Protein 7MNK (pdb70)

Sequence (120 aa):
SSYYEEDDQQNNSSLLKKMICQQQVEAIKKEMQEELKLNNSSYEEDDQNSSSLLKMMICQQVEAIKKKEEMMQELLKLNSSYEDQNSSSLLKMMICQQQQVEAIKKKEEMMQQEELKLNNSSSYEDQQNSSLLKKMMICQQVEAIKKKEMMQEELLKLNNS

Foldseek 3Di:
DCVVVVVVVVVVVVVVVVVVVVVVVVVVVD/DVPPCVVVVVVVVVVVVVVVVVVVVDDPPD/DVVVVVVVVVVVVVVVVVVVVVVVVVVVVD/DVVVVVVVVVVVVVVVVVVVVVVVVDDPPD

Radius of gyration: 15.16 Å; Cα contacts (8 Å, |Δi|>4): 128; chains: 4; bounding box: 46×24×36 Å

InterPro domains:
  IPR000156 Ran binding domain [PF00638] (1183-1303)
  IPR000156 Ran binding domain [PF00638] (2024-2144)
  IPR000156 Ran binding domain [PF00638] (2321-2441)
  IPR000156 Ran binding domain [PF00638] (2922-3042)
  IPR000156 Ran binding domain [PS50196] (1171-1307)
  IPR000156 Ran binding domain [PS50196] (2012-2148)
  IPR000156 Ran binding domain [PS50196] (2309-2445)
  IPR000156 Ran binding domain [PS50196] (2911-3046)
  IPR000156 Ran binding domain [SM00160] (1172-1301)
  IPR000156 Ran binding domain [SM00160] (2013-2142)
  IPR000156 Ran binding domain [SM00160] (2310-2439)
  IPR000156 Ran binding domain [SM00160] (2912-3040)
  IPR001876 Zinc finger, RanBP2-type [PF00641] (1351-1381)
  IPR001876 Zinc finger, RanBP2-type [PF00641] (1415-1443)
  IPR001876 Zinc finger, RanBP2-type [PF00641] (1479-1508)
  IPR001876 Zinc finger, RanBP2-type [PF00641] (1543-1571)
  IPR001876 Zinc finger, RanBP2-type [PF00641] (1606-1635)
  IPR001876 Zinc finger, RanBP2-type [PF00641] (1665-1694)
  IPR001876 Zinc finger, RanBP2-type [PF00641] (1724-1753)
  IPR001876 Zinc finger, RanBP2-type [PF00641] (1781-1809)

GO terms:
  GO:0005634 nucleus (C, IDA)
  GO:0005635 nuclear envelope (C, IDA)
  GO:0031965 nuclear membrane (C, IDA)
  GO:0042405 nuclear inclusion body (C, ID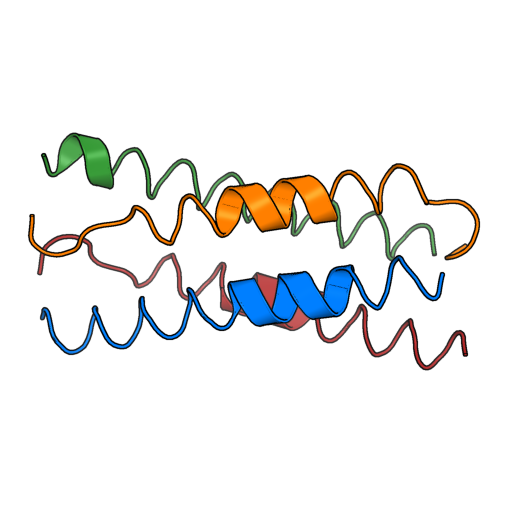A)
  GO:0005642 annulate lamellae (C, IDA)
  GO:0005643 nuclear pore (C, IDA)
  GO:0044615 nuclear pore nuclear basket (C, IDA)
  GO:0016925 protein sumoylation (P, IDA)
  GO:0051642 centrosome localization (P, IMP)
  GO:0005515 protein binding (F, IPI)
  GO:0030674 protein-macromolecule adaptor activity (F, IPI)
  GO:0019789 SUMO transferase activity (F, EXP)
  GO:0005635 nuclear envelope (C, TAS)
  GO:0005829 cytosol (C, TAS)
  GO:0016925 protein sumoylation (P, TAS)
  GO:0005654 nucleoplasm (C, IDA)
  GO:0044614 nuclear pore cytoplasmic filaments (C, IDA)
  GO:0006607 NLS-bearing protein import into nucleus (P, IMP)
  GO:0031267 small GTPase binding (F, IPI)
  GO:0051168 nuclear export (P, EXP)

B-factor: mean 24.4, std 14.77, range [10.01, 123.95]

Structure (mmCIF, N/CA/C/O backbone):
data_7MNK
#
_entry.id   7MNK
#
_cell.length_a   99.930
_cell.length_b   99.930
_cell.length_c   60.160
_cell.angle_alpha   90.000
_cell.angle_beta   90.000
_cell.angle_gamma   90.000
#
_symmetry.space_group_name_H-M   'I 4 2 2'
#
loop_
_entity.id
_entity.type
_entity.pdbx_description
1 polymer 'E3 SUMO-protein ligase RanBP2'
2 non-polymer 1,2-ETHANEDIOL
3 non-polymer 'SULFATE ION'
4 water water
#
loop_
_atom_site.group_PDB
_atom_site.id
_atom_site.type_symbol
_atom_site.label_atom_id
_atom_site.label_alt_id
_atom_site.label_comp_id
_atom_site.label_asym_id
_atom_site.label_entity_id
_atom_site.label_seq_id
_atom_site.pdbx_PDB_ins_code
_atom_site.Cartn_x
_atom_site.Cartn_y
_atom_site.Cartn_z
_atom_site.occupancy
_atom_site.B_iso_or_equiv
_atom_site.auth_seq_id
_atom_site.auth_comp_id
_atom_site.auth_asym_id
_atom_site.auth_atom_id
_atom_site.pdbx_PDB_model_num
ATOM 1 N N A SER A 1 1 ? 53.564 26.084 25.523 0.51 17.63 803 SER A N 1
ATOM 2 N N B SER A 1 1 ? 53.416 26.054 25.545 0.49 15.92 803 SER A N 1
ATOM 3 C CA A SER A 1 1 ? 54.270 25.021 26.229 0.51 16.45 803 SER A CA 1
ATOM 4 C CA B SER A 1 1 ? 54.395 25.112 26.105 0.49 16.23 803 SER A CA 1
ATOM 5 C C A SER A 1 1 ? 53.974 23.709 25.540 0.51 18.98 803 SER A C 1
ATOM 6 C C B SER A 1 1 ? 54.303 23.831 25.287 0.49 15.72 803 SER A C 1
ATOM 7 O O A SER A 1 1 ? 52.870 23.519 24.998 0.51 16.25 803 SER A O 1
ATOM 8 O O B SER A 1 1 ? 53.375 23.641 24.499 0.49 15.27 803 SER A O 1
ATOM 21 N N A TYR A 1 2 ? 54.923 22.775 25.670 0.51 18.18 804 TYR A N 1
ATOM 22 N N B TYR A 1 2 ? 55.265 22.928 25.472 0.49 15.80 804 TYR A N 1
ATOM 23 C CA A TYR A 1 2 ? 54.866 21.553 24.874 0.51 15.47 804 TYR A CA 1
ATOM 24 C CA B TYR A 1 2 ? 55.104 21.625 24.838 0.49 18.49 804 TYR A CA 1
ATOM 25 C C A TYR A 1 2 ? 53.572 20.794 25.127 0.51 16.72 804 TYR A C 1
ATOM 26 C C B TYR A 1 2 ? 53.768 21.002 25.229 0.49 15.79 804 TYR A C 1
ATOM 27 O O A TYR A 1 2 ? 52.855 20.414 24.201 0.51 15.20 804 TYR A O 1
ATOM 28 O O B TYR A 1 2 ? 53.051 20.417 24.398 0.49 15.31 804 TYR A O 1
ATOM 63 N N A GLU A 1 3 ? 53.291 20.519 26.384 0.51 16.60 805 GLU A N 1
ATOM 64 N N B GLU A 1 3 ? 53.412 21.127 26.498 0.49 16.65 805 GLU A N 1
ATOM 65 C CA A GLU A 1 3 ? 52.115 19.766 26.764 0.51 16.96 805 GLU A CA 1
ATOM 66 C CA B GLU A 1 3 ? 52.236 20.435 26.995 0.49 17.08 805 GLU A CA 1
ATOM 67 C C A GLU A 1 3 ? 50.856 20.331 26.159 0.51 16.63 805 GLU A C 1
ATOM 68 C C B GLU A 1 3 ? 50.967 20.887 26.286 0.49 16.69 805 GLU A C 1
ATOM 69 O O A GLU A 1 3 ? 50.041 19.594 25.582 0.51 16.33 805 GLU A O 1
ATOM 70 O O B GLU A 1 3 ? 50.140 20.048 25.900 0.49 17.19 805 GLU A O 1
ATOM 93 N N A ASP A 1 4 ? 50.654 21.635 26.332 0.51 18.26 806 ASP A N 1
ATOM 94 N N B ASP A 1 4 ? 50.822 22.190 26.053 0.49 16.51 806 ASP A N 1
ATOM 95 C CA A ASP A 1 4 ? 49.390 22.225 25.919 0.51 16.53 806 ASP A CA 1
ATOM 96 C CA B ASP A 1 4 ? 49.566 22.714 25.538 0.49 16.25 806 ASP A CA 1
ATOM 97 C C A ASP A 1 4 ? 49.283 22.234 24.411 0.51 15.54 806 ASP A C 1
ATOM 98 C C B ASP A 1 4 ? 49.549 22.722 24.025 0.49 15.25 806 ASP A C 1
ATOM 99 O O A ASP A 1 4 ? 48.231 21.907 23.862 0.51 15.60 806 ASP A O 1
ATOM 100 O O B ASP A 1 4 ? 48.481 22.590 23.429 0.49 14.95 806 ASP A O 1
ATOM 117 N N A GLN A 1 5 ? 50.392 22.495 23.731 0.51 12.51 807 GLN A N 1
ATOM 118 N N B GLN A 1 5 ? 50.712 22.825 23.396 0.49 12.08 807 GLN A N 1
ATOM 119 C CA A GLN A 1 5 ? 50.384 22.504 22.274 0.51 12.41 807 GLN A CA 1
ATOM 120 C CA B GLN A 1 5 ? 50.769 22.715 21.955 0.49 12.75 807 GLN A CA 1
ATOM 121 C C A GLN A 1 5 ? 50.326 21.091 21.727 0.51 12.13 807 GLN A C 1
ATOM 122 C C B GLN A 1 5 ? 50.581 21.266 21.500 0.49 11.75 807 GLN A C 1
ATOM 123 O O A GLN A 1 5 ? 49.665 20.837 20.727 0.51 13.57 807 GLN A O 1
ATOM 124 O O B GLN A 1 5 ? 49.899 21.007 20.499 0.49 11.68 807 GLN A O 1
ATOM 151 N N A ASN A 1 6 ? 50.964 20.143 22.397 0.51 11.32 808 ASN A N 1
ATOM 152 N N B ASN A 1 6 ? 51.118 20.300 22.238 0.49 13.41 808 ASN A N 1
ATOM 153 C CA A ASN A 1 6 ? 50.849 18.756 21.986 0.51 13.71 808 ASN A CA 1
ATOM 154 C CA B ASN A 1 6 ? 50.992 18.905 21.835 0.49 12.86 808 ASN A CA 1
ATOM 155 C C A ASN A 1 6 ? 49.411 18.284 22.121 0.51 13.42 808 ASN A C 1
ATOM 156 C C B ASN A 1 6 ? 49.562 18.411 22.003 0.49 12.34 808 ASN A C 1
ATOM 157 O O A ASN A 1 6 ? 48.913 17.567 21.253 0.51 11.85 808 ASN A O 1
ATOM 158 O O B ASN A 1 6 ? 49.062 17.672 21.156 0.49 14.88 808 ASN A O 1
ATOM 179 N N A SER A 1 7 ? 48.720 18.679 23.200 0.51 11.23 809 SER A N 1
ATOM 180 N N B SER A 1 7 ? 48.887 18.786 23.091 0.49 15.49 809 SER A N 1
ATOM 181 C CA A SER A 1 7 ? 47.327 18.276 23.327 0.51 12.66 809 SER A CA 1
ATOM 182 C CA B SER A 1 7 ? 47.520 18.308 23.263 0.49 13.10 809 SER A CA 1
ATOM 183 C C A SER A 1 7 ? 46.480 18.892 22.218 0.51 12.69 809 SER A C 1
ATOM 184 C C B SER A 1 7 ? 46.627 18.842 22.152 0.49 12.35 809 SER A C 1
ATOM 185 O O A SER A 1 7 ? 45.527 18.263 21.735 0.51 10.80 809 SER A O 1
ATOM 186 O O B SER A 1 7 ? 45.784 18.120 21.612 0.49 15.87 809 SER A O 1
ATOM 201 N N . LEU A 1 8 ? 46.822 20.110 21.803 1.00 12.07 810 LEU A N 1
ATOM 202 C CA . LEU A 1 8 ? 46.110 20.744 20.707 1.00 12.23 810 LEU A CA 1
ATOM 203 C C . LEU A 1 8 ? 46.395 20.018 19.395 1.00 11.75 810 LEU A C 1
ATOM 204 O O . LEU A 1 8 ? 45.461 19.692 18.650 1.00 12.42 810 LEU A O 1
ATOM 221 N N . LEU A 1 9 ? 47.673 19.763 19.097 1.00 11.89 811 LEU A N 1
ATOM 222 C CA . LEU A 1 9 ? 48.029 19.077 17.865 1.00 12.48 811 LEU A CA 1
ATOM 223 C C . LEU A 1 9 ? 47.434 17.678 17.789 1.00 12.30 811 LEU A C 1
ATOM 224 O O . LEU A 1 9 ? 46.923 17.269 16.737 1.00 12.29 811 LEU A O 1
ATOM 240 N N A LYS A 1 10 ? 47.498 16.925 18.881 0.41 11.94 812 LYS A N 1
ATOM 241 N N B LYS A 1 10 ? 47.504 16.921 18.880 0.59 13.80 812 LYS A N 1
ATOM 242 C CA A LYS A 1 10 ? 46.949 15.576 18.864 0.41 12.51 812 LYS A CA 1
ATOM 243 C CA B LYS A 1 10 ? 46.936 15.579 18.864 0.59 13.56 812 LYS A CA 1
ATOM 244 C C A LYS A 1 10 ? 45.439 15.606 18.642 0.41 10.30 812 LYS A C 1
ATOM 245 C C B LYS A 1 10 ? 45.436 15.627 18.609 0.59 15.03 812 LYS A C 1
ATOM 246 O O A LYS A 1 10 ? 44.884 14.737 17.960 0.41 10.34 812 LYS A O 1
ATOM 247 O O B LYS A 1 10 ? 44.878 14.774 17.907 0.59 20.34 812 LYS A O 1
ATOM 284 N N . MET A 1 11 ? 44.759 16.613 19.193 1.00 12.33 813 MET A N 1
ATOM 285 C CA . MET A 1 11 ? 43.337 16.804 18.930 1.00 12.27 813 MET A CA 1
ATOM 286 C C . MET A 1 11 ? 43.096 17.089 17.457 1.00 11.93 813 MET A C 1
ATOM 287 O O . MET A 1 11 ? 42.222 16.473 16.844 1.00 12.35 813 MET A O 1
ATOM 302 N N . ILE A 1 12 ? 43.816 18.057 16.891 1.00 12.22 814 ILE A N 1
ATOM 303 C CA . ILE A 1 12 ? 43.644 18.377 15.478 1.00 12.30 814 ILE A CA 1
ATOM 304 C C . ILE A 1 12 ? 43.860 17.139 14.607 1.00 12.29 814 ILE A C 1
ATOM 305 O O . ILE A 1 12 ? 43.087 16.876 13.686 1.00 12.72 814 ILE A O 1
ATOM 321 N N . CYS A 1 13 ? 44.914 16.361 14.873 1.00 12.66 815 CYS A N 1
ATOM 322 C CA . CYS A 1 13 ? 45.160 15.177 14.071 1.00 13.17 815 CYS A CA 1
ATOM 323 C C . CYS A 1 13 ? 43.961 14.231 14.084 1.00 12.27 815 CYS A C 1
ATOM 324 O O . CYS A 1 13 ? 43.584 13.691 13.043 1.00 12.85 815 CYS A O 1
ATOM 332 N N A GLN A 1 14 ? 43.363 13.981 15.259 0.57 11.76 816 GLN A N 1
ATOM 333 N N B GLN A 1 14 ? 43.366 14.014 15.252 0.43 12.48 816 GLN A N 1
ATOM 334 C CA A GLN A 1 14 ? 42.236 13.055 15.319 0.57 12.34 816 GLN A CA 1
ATOM 335 C CA B GLN A 1 14 ? 42.250 13.095 15.323 0.43 11.43 816 GLN A CA 1
ATOM 336 C C A GLN A 1 14 ? 40.963 13.678 14.745 0.57 11.46 816 GLN A C 1
ATOM 337 C C B GLN A 1 14 ? 41.000 13.694 14.701 0.43 10.44 816 GLN A C 1
ATOM 338 O O A GLN A 1 14 ? 40.107 12.950 14.234 0.57 14.17 816 GLN A O 1
ATOM 339 O O B GLN A 1 14 ? 40.189 12.965 14.127 0.43 10.01 816 GLN A O 1
ATOM 366 N N . GLN A 1 15 ? 40.820 15.006 14.818 1.00 11.07 817 GLN A N 1
ATOM 367 C CA . GLN A 1 15 ? 39.714 15.648 14.135 1.00 11.20 817 GLN A CA 1
ATOM 368 C C . GLN A 1 15 ? 39.824 15.497 12.613 1.00 11.42 817 GLN A C 1
ATOM 369 O O . GLN A 1 15 ? 38.823 15.263 11.924 1.00 11.66 817 GLN A O 1
ATOM 384 N N . VAL A 1 16 ? 41.040 15.598 12.073 1.00 10.91 818 VAL A N 1
ATOM 385 C CA . VAL A 1 16 ? 41.268 15.364 10.647 1.00 11.72 818 VAL A CA 1
ATOM 386 C C . VAL A 1 16 ? 40.932 13.932 10.284 1.00 11.15 818 VAL A C 1
ATOM 387 O O . VAL A 1 16 ? 40.302 13.685 9.261 1.00 12.07 818 VAL A O 1
ATOM 400 N N . GLU A 1 17 ? 41.339 12.971 11.119 1.00 11.70 819 GLU A N 1
ATOM 401 C CA . GLU A 1 17 ? 40.990 11.578 10.859 1.00 12.11 819 GLU A CA 1
ATOM 402 C C . GLU A 1 17 ? 39.478 11.367 10.865 1.00 10.75 819 GLU A C 1
ATOM 403 O O . GLU A 1 17 ? 38.951 10.599 10.061 1.00 11.70 819 GLU A O 1
ATOM 415 N N . ALA A 1 18 ? 38.766 12.014 11.788 1.00 10.98 820 ALA A N 1
ATOM 416 C CA . ALA A 1 18 ? 37.302 11.929 11.793 1.00 11.14 820 ALA A CA 1
ATOM 417 C C . ALA A 1 18 ? 36.720 12.487 10.511 1.00 10.92 820 ALA A C 1
ATOM 418 O O . ALA A 1 18 ? 35.835 11.873 9.917 1.00 11.50 820 ALA A O 1
ATOM 425 N N . ILE A 1 19 ? 37.204 13.651 10.064 1.00 11.05 821 ILE A N 1
ATOM 426 C CA . ILE A 1 19 ? 36.750 14.206 8.790 1.00 12.03 821 ILE A CA 1
ATOM 427 C C . ILE A 1 19 ? 37.029 13.245 7.655 1.00 11.37 821 ILE A C 1
ATOM 428 O O . ILE A 1 19 ? 36.203 13.084 6.756 1.00 12.42 821 ILE A O 1
ATOM 444 N N . LYS A 1 20 ? 38.189 12.575 7.658 1.00 11.60 822 LYS A N 1
ATOM 445 C CA . LYS A 1 20 ? 38.483 11.593 6.623 1.00 12.30 822 LYS A CA 1
ATOM 446 C C . LYS A 1 20 ? 37.401 10.514 6.574 1.00 11.29 822 LYS A C 1
ATOM 447 O O . LYS A 1 20 ? 36.873 10.201 5.514 1.00 11.82 822 LYS A O 1
ATOM 466 N N . LYS A 1 21 ? 37.094 9.912 7.719 1.00 11.71 823 LYS A N 1
ATOM 467 C CA . LYS A 1 21 ? 36.104 8.845 7.749 1.00 11.88 823 LYS A CA 1
ATOM 468 C C . LYS A 1 21 ? 34.704 9.342 7.426 1.00 11.21 823 LYS A C 1
ATOM 469 O O . LYS A 1 21 ? 33.914 8.589 6.803 1.00 12.10 823 LYS A O 1
ATO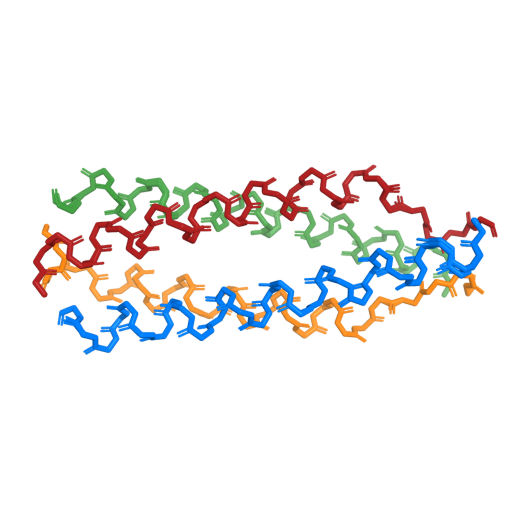M 488 N N . GLU A 1 22 ? 34.369 10.553 7.847 1.00 11.26 824 GLU A N 1
ATOM 489 C CA . GLU A 1 22 ? 33.086 11.154 7.509 1.00 11.34 824 GLU A CA 1
ATOM 490 C C . GLU A 1 22 ? 32.947 11.439 6.025 1.00 11.12 824 GLU A C 1
ATOM 491 O O . GLU A 1 22 ? 31.903 11.157 5.424 1.00 11.94 824 GLU A O 1
ATOM 503 N N . MET A 1 23 ? 33.993 11.977 5.410 1.00 11.38 825 MET A N 1
ATOM 504 C CA . MET A 1 23 ? 33.980 12.218 3.967 1.00 11.61 825 MET A CA 1
ATOM 505 C C . MET A 1 23 ? 33.914 10.915 3.194 1.00 12.15 825 MET A C 1
ATOM 506 O O . MET A 1 23 ? 33.258 10.847 2.141 1.00 12.52 825 MET A O 1
ATOM 520 N N . GLN A 1 24 ? 34.631 9.891 3.647 1.00 12.59 826 GLN A N 1
ATOM 521 C CA . GLN A 1 24 ? 34.525 8.599 2.995 1.00 13.81 826 GLN A CA 1
ATOM 522 C C . GLN A 1 24 ? 33.098 8.065 3.075 1.00 13.29 826 GLN A C 1
ATOM 523 O O . GLN A 1 24 ? 32.546 7.584 2.075 1.00 14.58 826 GLN A O 1
ATOM 537 N N . GLU A 1 25 ? 32.472 8.153 4.248 1.00 12.84 827 GLU A N 1
ATOM 538 C CA A GLU A 1 25 ? 31.075 7.747 4.404 0.73 13.76 827 GLU A CA 1
ATOM 539 C CA B GLU A 1 25 ? 31.082 7.738 4.402 0.27 13.67 827 GLU A CA 1
ATOM 540 C C . GLU A 1 25 ? 30.166 8.518 3.461 1.00 12.87 827 GLU A C 1
ATOM 541 O O . GLU A 1 25 ? 29.303 7.942 2.781 1.00 14.27 827 GLU A O 1
ATOM 564 N N . LEU A 1 26 ? 30.338 9.825 3.408 1.00 12.91 828 LEU A N 1
ATOM 565 C CA . LEU A 1 26 ? 29.520 10.665 2.534 1.00 13.33 828 LEU A CA 1
ATOM 566 C C . LEU A 1 26 ? 29.672 10.235 1.080 1.00 12.87 828 LEU A C 1
ATOM 567 O O . LEU A 1 26 ? 28.690 10.086 0.350 1.00 14.21 828 LEU A O 1
ATOM 583 N N . LYS A 1 27 ? 30.909 10.047 0.627 1.00 12.60 829 LYS A N 1
ATOM 584 C CA . LYS A 1 27 ? 31.150 9.655 -0.757 1.00 12.75 829 LYS A CA 1
ATOM 585 C C . LYS A 1 27 ? 30.588 8.264 -1.047 1.00 13.70 829 LYS A C 1
ATOM 586 O O . LYS A 1 27 ? 29.931 8.034 -2.067 1.00 14.04 829 LYS A O 1
ATOM 605 N N . LEU A 1 28 ? 30.859 7.305 -0.170 1.00 14.16 830 LEU A N 1
ATOM 606 C CA . LEU A 1 28 ? 30.387 5.945 -0.403 1.00 15.09 830 LEU A CA 1
ATOM 607 C C . LEU A 1 28 ? 28.867 5.873 -0.493 1.00 15.60 830 LEU A C 1
ATOM 608 O O . LEU A 1 28 ? 28.324 5.102 -1.296 1.00 16.83 830 LEU A O 1
ATOM 624 N N A ASN A 1 29 ? 28.165 6.665 0.320 0.67 15.88 831 ASN A N 1
ATOM 625 N N B ASN A 1 29 ? 28.159 6.655 0.303 0.33 15.82 831 ASN A N 1
ATOM 626 C CA A ASN A 1 29 ? 26.725 6.642 0.378 0.67 16.34 831 ASN A CA 1
ATOM 627 C CA B ASN A 1 29 ? 26.712 6.570 0.330 0.33 16.95 831 ASN A CA 1
ATOM 628 C C A ASN A 1 29 ? 26.047 7.530 -0.644 0.67 16.01 831 ASN A C 1
ATOM 629 C C B ASN A 1 29 ? 26.033 7.668 -0.491 0.33 22.48 831 ASN A C 1
ATOM 630 O O A ASN A 1 29 ? 24.819 7.437 -0.797 0.67 19.27 831 ASN A O 1
ATOM 631 O O B ASN A 1 29 ? 24.802 7.797 -0.443 0.33 17.66 831 ASN A O 1
ATOM 652 N N . SER A 1 30 ? 26.791 8.402 -1.308 1.00 16.53 832 SER A N 1
ATOM 653 C CA . SER A 1 30 ? 26.235 9.342 -2.258 1.00 17.56 832 SER A CA 1
ATOM 654 C C . SER A 1 30 ? 25.612 8.652 -3.425 1.00 16.73 832 SER A C 1
ATOM 655 O O . SER A 1 30 ? 25.898 7.476 -3.717 1.00 17.99 832 SER A O 1
ATOM 665 N N . SER B 1 1 ? 23.252 17.634 -7.355 1.00 28.97 803 SER B N 1
ATOM 666 C CA . SER B 1 1 ? 22.714 16.711 -6.327 1.00 34.86 803 SER B CA 1
ATOM 667 C C . SER B 1 1 ? 23.874 16.111 -5.564 1.00 30.77 803 SER B C 1
ATOM 668 O O . SER B 1 1 ? 25.019 16.422 -5.890 1.00 25.62 803 SER B O 1
ATOM 675 N N . TYR B 1 2 ? 23.602 15.191 -4.604 1.00 28.07 804 TYR B N 1
ATOM 676 C CA . TYR B 1 2 ? 24.667 14.391 -4.018 1.00 26.08 804 TYR B CA 1
ATOM 677 C C . TYR B 1 2 ? 25.036 13.235 -4.913 1.00 23.20 804 TYR B C 1
ATOM 678 O O . TYR B 1 2 ? 25.986 12.521 -4.590 1.00 22.74 804 TYR B O 1
ATOM 696 N N A GLU B 1 3 ? 24.315 13.024 -6.024 0.41 22.88 805 GLU B N 1
ATOM 697 N N B GLU B 1 3 ? 24.298 13.023 -6.022 0.59 22.92 805 GLU B N 1
ATOM 698 C CA A GLU B 1 3 ? 24.490 11.850 -6.875 0.41 20.67 805 GLU B CA 1
ATOM 699 C CA B GLU B 1 3 ? 24.512 11.883 -6.906 0.59 20.61 805 GLU B CA 1
ATOM 700 C C A GLU B 1 3 ? 25.121 12.162 -8.224 0.41 18.18 805 GLU B C 1
ATOM 701 C C B GLU B 1 3 ? 25.293 12.197 -8.176 0.59 17.96 805 GLU B C 1
ATOM 702 O O A GLU B 1 3 ? 25.113 11.301 -9.110 0.41 16.72 805 GLU B O 1
ATOM 703 O O B GLU B 1 3 ? 25.569 11.272 -8.940 0.59 16.11 805 GLU B O 1
ATOM 726 N N A ASP B 1 4 ? 25.677 13.371 -8.398 0.41 17.95 806 ASP B N 1
ATOM 727 N N B ASP B 1 4 ? 25.641 13.467 -8.432 0.59 18.05 806 ASP B N 1
ATOM 728 C CA A ASP B 1 4 ? 26.354 13.739 -9.638 0.41 19.17 806 ASP B CA 1
ATOM 729 C CA B ASP B 1 4 ? 26.342 13.831 -9.663 0.59 16.48 806 ASP B CA 1
ATOM 730 C C A ASP B 1 4 ? 27.613 14.545 -9.379 0.41 19.66 806 ASP B C 1
ATOM 731 C C B ASP B 1 4 ? 27.685 14.495 -9.421 0.59 15.49 806 ASP B C 1
ATOM 732 O O A ASP B 1 4 ? 28.009 15.358 -10.216 0.41 16.81 806 ASP B O 1
ATOM 733 O O B ASP B 1 4 ? 28.228 15.123 -10.329 0.59 19.45 806 ASP B O 1
ATOM 750 N N . GLN B 1 5 ? 28.257 14.316 -8.222 1.00 13.99 807 GLN B N 1
ATOM 751 C CA . GLN B 1 5 ? 29.454 15.038 -7.810 1.00 13.70 807 GLN B CA 1
ATOM 752 C C . GLN B 1 5 ? 30.595 14.122 -7.396 1.00 13.33 807 GLN B C 1
ATOM 753 O O . GLN B 1 5 ? 31.426 14.481 -6.550 1.00 12.98 807 GLN B O 1
ATOM 768 N N . ASN B 1 6 ? 30.712 12.965 -8.021 1.00 13.41 808 ASN B N 1
ATOM 769 C CA . ASN B 1 6 ? 31.746 12.041 -7.587 1.00 13.07 808 ASN B CA 1
ATOM 770 C C . ASN B 1 6 ? 33.135 12.629 -7.706 1.00 12.90 808 ASN B C 1
ATOM 771 O O . ASN B 1 6 ? 33.975 12.400 -6.833 1.00 12.92 808 ASN B O 1
ATOM 782 N N A SER B 1 7 ? 33.417 13.369 -8.777 0.38 13.18 809 SER B N 1
ATOM 783 N N B SER B 1 7 ? 33.421 13.372 -8.773 0.23 13.18 809 SER B N 1
ATOM 784 N N C SER B 1 7 ? 33.405 13.362 -8.791 0.39 13.18 809 SER B N 1
ATOM 785 C CA A SER B 1 7 ? 34.780 13.871 -8.953 0.38 14.44 809 SER B CA 1
ATOM 786 C CA B SER B 1 7 ? 34.793 13.853 -8.943 0.23 13.73 809 SER B CA 1
ATOM 787 C CA C SER B 1 7 ? 34.743 13.915 -9.008 0.39 13.98 809 SER B CA 1
ATOM 788 C C A SER B 1 7 ? 35.168 14.843 -7.840 0.38 12.72 809 SER B C 1
ATOM 789 C C B SER B 1 7 ? 35.179 14.853 -7.852 0.23 12.72 809 SER B C 1
ATOM 790 C C C SER B 1 7 ? 35.153 14.842 -7.864 0.39 12.73 809 SER B C 1
ATOM 791 O O A SER B 1 7 ? 36.294 14.810 -7.340 0.38 13.41 809 SER B O 1
ATOM 792 O O B SER B 1 7 ? 36.318 14.850 -7.379 0.23 14.68 809 SER B O 1
ATOM 793 O O C SER B 1 7 ? 36.279 14.774 -7.368 0.39 12.78 809 SER B O 1
ATOM 815 N N . LEU B 1 8 ? 34.247 15.712 -7.435 1.00 12.81 810 LEU B N 1
ATOM 816 C CA . LEU B 1 8 ? 34.542 16.647 -6.348 1.00 12.52 810 LEU B CA 1
ATOM 817 C C . LEU B 1 8 ? 34.673 15.907 -5.020 1.00 12.11 810 LEU B C 1
ATOM 818 O O . LEU B 1 8 ? 35.573 16.210 -4.234 1.00 12.27 810 LEU B O 1
ATOM 836 N N . LEU B 1 9 ? 33.818 14.923 -4.768 1.00 11.87 811 LEU B N 1
ATOM 837 C CA . LEU B 1 9 ? 33.969 14.104 -3.582 1.00 11.77 811 LEU B CA 1
ATOM 838 C C . LEU B 1 9 ? 35.345 13.446 -3.534 1.00 12.05 811 LEU B C 1
ATOM 839 O O . LEU B 1 9 ? 35.992 13.410 -2.477 1.00 12.46 811 LEU B O 1
ATOM 855 N N . LYS B 1 10 ? 35.784 12.898 -4.653 1.00 12.40 812 LYS B N 1
ATOM 856 C CA . LYS B 1 10 ? 37.076 12.244 -4.737 1.00 12.53 812 LYS B CA 1
ATOM 857 C C . LYS B 1 10 ? 38.195 13.234 -4.446 1.00 12.18 812 LYS B C 1
ATOM 858 O O . LYS B 1 10 ? 39.122 12.934 -3.692 1.00 13.12 812 LYS B O 1
ATOM 877 N N A MET B 1 11 ? 38.130 14.426 -5.043 0.54 11.69 813 MET B N 1
ATOM 878 N N B MET B 1 11 ? 38.114 14.433 -5.009 0.46 12.90 813 MET B N 1
ATOM 879 C CA A MET B 1 11 ? 39.134 15.454 -4.786 0.54 12.37 813 MET B CA 1
ATOM 880 C CA B MET B 1 11 ? 39.153 15.427 -4.775 0.46 13.43 813 MET B CA 1
ATOM 881 C C A MET B 1 11 ? 39.221 15.778 -3.301 0.54 11.31 813 MET B C 1
ATOM 882 C C B MET B 1 11 ? 39.226 15.823 -3.308 0.46 11.90 813 MET B C 1
ATOM 883 O O A MET B 1 11 ? 40.313 15.851 -2.719 0.54 12.21 813 MET B O 1
ATOM 884 O O B MET B 1 11 ? 40.318 15.969 -2.742 0.46 12.25 813 MET B O 1
ATOM 911 N N . ILE B 1 12 ? 38.074 16.017 -2.671 1.00 11.14 814 ILE B N 1
ATOM 912 C CA . ILE B 1 12 ? 38.062 16.342 -1.253 1.00 11.12 814 ILE B CA 1
ATOM 913 C C . ILE B 1 12 ? 38.692 15.227 -0.445 1.00 10.99 814 ILE B C 1
ATOM 914 O O . ILE B 1 12 ? 39.516 15.470 0.447 1.00 11.57 814 ILE B O 1
ATOM 931 N N . CYS B 1 13 ? 38.314 13.995 -0.728 1.00 11.99 815 CYS B N 1
ATOM 932 C CA . CYS B 1 13 ? 38.901 12.875 0.006 1.00 12.27 815 CYS B CA 1
ATOM 933 C C . CYS B 1 13 ? 40.422 12.814 -0.183 1.00 12.50 815 CYS B C 1
ATOM 934 O O . CYS B 1 13 ? 41.172 12.566 0.779 1.00 13.05 815 CYS B O 1
ATOM 942 N N . GLN B 1 14 ? 40.910 13.016 -1.408 1.00 12.87 816 GLN B N 1
ATOM 943 C CA . GLN B 1 14 ? 42.360 13.036 -1.646 1.00 13.09 816 GLN B CA 1
ATOM 944 C C . GLN B 1 14 ? 43.026 14.115 -0.809 1.00 12.43 816 GLN B C 1
ATOM 945 O O . GLN B 1 14 ? 44.088 13.899 -0.207 1.00 12.58 816 GLN B O 1
ATOM 959 N N . GLN B 1 15 ? 42.422 15.287 -0.780 1.00 12.09 817 GLN B N 1
ATOM 960 C CA . GLN B 1 15 ? 43.027 16.409 -0.091 1.00 12.48 817 GLN B CA 1
ATOM 961 C C . GLN B 1 15 ? 42.986 16.248 1.424 1.00 11.75 817 GLN B C 1
ATOM 962 O O . GLN B 1 15 ? 43.925 16.658 2.110 1.00 12.32 817 GLN B O 1
ATOM 976 N N . VAL B 1 16 ? 41.935 15.635 1.961 1.00 11.40 818 VAL B N 1
ATOM 977 C CA . VAL B 1 16 ? 41.888 15.325 3.381 1.00 11.54 818 VAL B CA 1
ATOM 978 C C . VAL B 1 16 ? 42.985 14.340 3.764 1.00 11.78 818 VAL B C 1
ATOM 979 O O . VAL B 1 16 ? 43.670 14.520 4.783 1.00 12.10 818 VAL B O 1
ATOM 992 N N . GLU B 1 17 ? 43.206 13.310 2.951 1.00 12.32 819 GLU B N 1
ATOM 993 C CA . GLU B 1 17 ? 44.276 12.361 3.224 1.00 12.62 819 GLU B CA 1
ATOM 994 C C . GLU B 1 17 ? 45.628 13.055 3.185 1.00 12.35 819 GLU B C 1
ATOM 995 O O . GLU B 1 17 ? 46.504 12.768 4.019 1.00 13.43 819 GLU B O 1
ATOM 1007 N N . ALA B 1 18 ? 45.835 13.962 2.233 1.00 12.44 820 ALA B N 1
ATOM 1008 C CA . ALA B 1 18 ? 47.117 14.675 2.168 1.00 12.41 820 ALA B CA 1
ATOM 1009 C C . ALA B 1 18 ? 47.353 15.504 3.432 1.00 12.34 820 ALA B C 1
ATOM 1010 O O . ALA B 1 18 ? 48.469 15.523 3.979 1.00 13.02 820 ALA B O 1
ATOM 1017 N N . ILE B 1 19 ? 46.313 16.188 3.930 1.00 12.24 821 ILE B N 1
ATOM 1018 C CA . ILE B 1 19 ? 46.423 16.944 5.169 1.00 12.43 821 ILE B CA 1
ATOM 1019 C C . ILE B 1 19 ? 46.717 16.037 6.328 1.00 13.23 821 ILE B C 1
ATOM 1020 O O . ILE B 1 19 ? 47.511 16.380 7.193 1.00 13.78 821 ILE B O 1
ATOM 1036 N N . LYS B 1 20 ? 46.049 14.881 6.403 1.00 13.69 822 LYS B N 1
ATOM 1037 C CA . LYS B 1 20 ? 46.339 13.909 7.455 1.00 14.49 822 LYS B CA 1
ATOM 1038 C C . LYS B 1 20 ? 47.813 13.587 7.517 1.00 14.70 822 LYS B C 1
ATOM 1039 O O . LYS B 1 20 ? 48.428 13.603 8.595 1.00 15.43 822 LYS B O 1
ATOM 1058 N N A LYS B 1 21 ? 48.396 13.262 6.376 0.53 14.41 823 LYS B N 1
ATOM 1059 N N B LYS B 1 21 ? 48.403 13.276 6.374 0.47 14.46 823 LYS B N 1
ATOM 1060 C CA A LYS B 1 21 ? 49.807 12.893 6.372 0.53 15.00 823 LYS B CA 1
ATOM 1061 C CA B LYS B 1 21 ? 49.818 12.921 6.372 0.47 14.93 823 LYS B CA 1
ATOM 1062 C C A LYS B 1 21 ? 50.677 14.056 6.819 0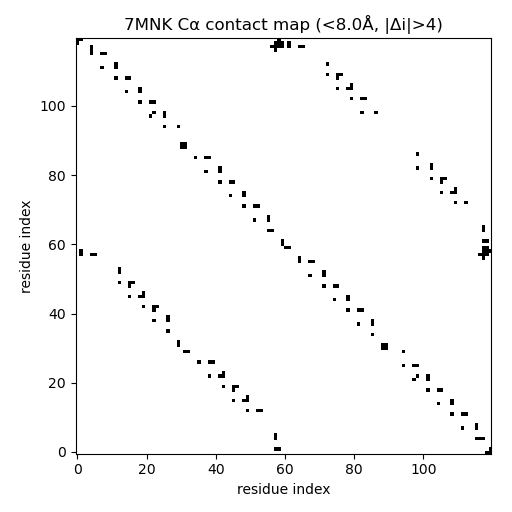.53 15.87 823 LYS B C 1
ATOM 1063 C C B LYS B 1 21 ? 50.680 14.094 6.814 0.47 14.36 823 LYS B C 1
ATOM 1064 O O A LYS B 1 21 ? 51.637 13.862 7.570 0.53 15.43 823 LYS B O 1
ATOM 1065 O O B LYS B 1 21 ? 51.660 13.908 7.544 0.47 15.97 823 LYS B O 1
ATOM 1102 N N A GLU B 1 22 ? 50.382 15.266 6.346 0.53 16.64 824 GLU B N 1
ATOM 1103 N N B GLU B 1 22 ? 50.364 15.302 6.348 0.47 16.61 824 GLU B N 1
ATOM 1104 C CA A GLU B 1 22 ? 51.167 16.425 6.760 0.53 16.06 824 GLU B CA 1
ATOM 1105 C CA B GLU B 1 22 ? 51.142 16.476 6.742 0.47 16.01 824 GLU B CA 1
ATOM 1106 C C A GLU B 1 22 ? 51.049 16.685 8.256 0.53 15.76 824 GLU B C 1
ATOM 1107 C C B GLU B 1 22 ? 51.037 16.747 8.239 0.47 15.71 824 GLU B C 1
ATOM 1108 O O A GLU B 1 22 ? 52.034 17.025 8.923 0.53 15.82 824 GLU B O 1
ATOM 1109 O O B GLU B 1 22 ? 52.024 17.115 8.889 0.47 19.51 824 GLU B O 1
ATOM 1132 N N . MET B 1 23 ? 49.849 16.562 8.799 1.00 15.46 825 MET B N 1
ATOM 1133 C CA A MET B 1 23 ? 49.697 16.814 10.222 0.42 15.22 825 MET B CA 1
ATOM 1134 C CA B MET B 1 23 ? 49.645 16.785 10.226 0.58 18.59 825 MET B CA 1
ATOM 1135 C C . MET B 1 23 ? 50.483 15.815 11.048 1.00 16.66 825 MET B C 1
ATOM 1136 O O . MET B 1 23 ? 51.024 16.179 12.083 1.00 18.16 825 MET B O 1
ATOM 1163 N N . GLN B 1 24 ? 50.598 14.577 10.591 1.00 18.00 826 GLN B N 1
ATOM 1164 C CA . GLN B 1 24 ? 51.402 13.566 11.257 1.00 20.58 826 GLN B CA 1
ATOM 1165 C C . GLN B 1 24 ? 52.884 13.879 11.170 1.00 18.38 826 GLN B C 1
ATOM 1166 O O . GLN B 1 24 ? 53.661 13.405 11.992 1.00 21.78 826 GLN B O 1
ATOM 1180 N N . GLU B 1 25 ? 53.296 14.693 10.210 1.00 17.89 827 GLU B N 1
ATOM 1181 C CA . GLU B 1 25 ? 54.681 15.103 10.010 1.00 18.07 827 GLU B CA 1
ATOM 1182 C C . GLU B 1 25 ? 55.090 16.324 10.838 1.00 17.34 827 GLU B C 1
ATOM 1183 O O . GLU B 1 25 ? 56.275 16.566 11.044 1.00 18.57 827 GLU B O 1
ATOM 1195 N N A LEU B 1 26 ? 54.143 17.100 11.320 0.63 16.67 828 LEU B N 1
ATOM 1196 N N B LEU B 1 26 ? 54.149 17.090 11.346 0.37 16.66 828 LEU B N 1
ATOM 1197 C CA A LEU B 1 26 ? 54.465 18.269 12.132 0.63 16.43 828 LEU B CA 1
ATOM 1198 C CA B LEU B 1 26 ? 54.473 18.323 12.058 0.37 16.35 828 LEU B CA 1
ATOM 1199 C C A LEU B 1 26 ? 55.223 17.868 13.380 0.63 17.55 828 LEU B C 1
ATOM 1200 C C B LEU B 1 26 ? 55.077 18.016 13.424 0.37 17.53 828 LEU B C 1
ATOM 1201 O O A LEU B 1 26 ? 54.943 16.847 14.008 0.63 18.71 828 LEU B O 1
ATOM 1202 O O B LEU B 1 26 ? 54.559 17.181 14.166 0.37 15.86 828 LEU B O 1
ATOM 1233 N N . LYS B 1 27 ? 56.174 18.704 13.741 1.00 16.36 829 LYS B N 1
ATOM 1234 C CA . LYS B 1 27 ? 56.957 18.501 14.947 1.00 16.61 829 LYS B CA 1
ATOM 1235 C C . LYS B 1 27 ? 56.909 19.771 15.774 1.00 15.81 829 LYS B C 1
ATOM 1236 O O . LYS B 1 27 ? 57.077 20.861 15.229 1.00 18.82 829 LYS B O 1
ATOM 1256 N N . LEU B 1 28 ? 56.666 19.640 17.077 1.00 15.32 830 LEU B N 1
ATOM 1257 C CA . LEU B 1 28 ? 56.687 20.757 18.008 1.00 14.89 830 LEU B CA 1
ATOM 1258 C C . LEU B 1 28 ? 58.016 20.805 18.744 1.00 15.13 830 LEU B C 1
ATOM 1259 O O . LEU B 1 28 ? 58.614 19.773 19.081 1.00 15.38 830 LEU B O 1
ATOM 1275 N N . ASN B 1 29 ? 58.460 22.016 19.002 1.00 15.07 831 ASN B N 1
ATOM 1276 C CA . ASN B 1 29 ? 59.640 22.279 19.795 1.00 15.23 831 ASN B CA 1
ATOM 1277 C C . ASN B 1 29 ? 60.847 21.561 19.218 1.00 15.96 831 ASN B C 1
ATOM 1278 O O . ASN B 1 29 ? 61.664 20.991 19.940 1.00 16.12 831 ASN B O 1
ATOM 1289 N N . SER B 1 30 ? 60.990 21.642 17.899 1.00 16.44 832 SER B N 1
ATOM 1290 C CA . SER B 1 30 ? 62.126 21.083 17.205 1.00 17.90 832 SER B CA 1
ATOM 1291 C C . SER B 1 30 ? 63.080 22.161 16.715 1.00 20.21 832 SER B C 1
ATOM 1292 O O . SER B 1 30 ? 62.800 23.361 16.838 1.00 21.98 832 SER B O 1
ATOM 1301 N N . SER C 1 1 ? 64.186 21.686 11.089 1.00 35.76 803 SER C N 1
ATOM 1302 C CA . SER C 1 1 ? 64.418 23.061 11.521 1.00 33.72 803 SER C CA 1
ATOM 1303 C C . SER C 1 1 ? 63.073 23.745 11.736 1.00 31.38 803 SER C C 1
ATOM 1304 O O . SER C 1 1 ? 62.034 23.283 11.220 1.00 28.82 803 SER C O 1
ATOM 1311 N N . TYR C 1 2 ? 63.076 24.843 12.477 1.00 33.07 804 TYR C N 1
ATOM 1312 C CA . TYR C 1 2 ? 61.860 25.611 12.661 1.00 31.34 804 TYR C CA 1
ATOM 1313 C C . TYR C 1 2 ? 61.306 26.052 11.321 1.00 29.93 804 TYR C C 1
ATOM 1314 O O . TYR C 1 2 ? 60.103 26.055 11.117 1.00 27.11 804 TYR C O 1
ATOM 1332 N N . GLU C 1 3 ? 62.169 26.461 10.405 1.00 32.03 805 GLU C N 1
ATOM 1333 C CA . GLU C 1 3 ? 61.725 26.929 9.104 1.00 35.26 805 GLU C CA 1
ATOM 1334 C C . GLU C 1 3 ? 61.020 25.818 8.337 1.00 27.70 805 GLU C C 1
ATOM 1335 O O . GLU C 1 3 ? 60.000 26.065 7.690 1.00 29.96 805 GLU C O 1
ATOM 1347 N N . ASP C 1 4 ? 61.527 24.585 8.428 1.00 27.32 806 ASP C N 1
ATOM 1348 C CA . ASP C 1 4 ? 60.874 23.455 7.769 1.00 24.18 806 ASP C CA 1
ATOM 1349 C C . ASP C 1 4 ? 59.434 23.311 8.314 1.00 20.82 806 ASP C C 1
ATOM 1350 O O . ASP C 1 4 ? 58.470 23.089 7.576 1.00 18.04 806 ASP C O 1
ATOM 1359 N N . GLN C 1 5 ? 59.288 23.415 9.632 1.00 21.16 807 GLN C N 1
ATOM 1360 C CA . GLN C 1 5 ? 57.995 23.189 10.270 1.00 18.27 807 GLN C CA 1
ATOM 1361 C C . GLN C 1 5 ? 57.035 24.338 10.018 1.00 17.41 807 GLN C C 1
ATOM 1362 O O . GLN C 1 5 ? 55.842 24.116 9.813 1.00 14.63 807 GLN C O 1
ATOM 1376 N N . ASN C 1 6 ? 57.539 25.566 10.029 1.00 20.18 808 ASN C N 1
ATOM 1377 C CA . ASN C 1 6 ? 56.701 26.708 9.739 1.00 22.22 808 ASN C CA 1
ATOM 1378 C C . ASN C 1 6 ? 56.180 26.640 8.312 1.00 19.66 808 ASN C C 1
ATOM 1379 O O . ASN C 1 6 ? 55.006 26.949 8.058 1.00 20.43 808 ASN C O 1
ATOM 1390 N N . SER C 1 7 ? 57.032 26.230 7.369 1.00 21.42 809 SER C N 1
ATOM 1391 C CA A SER C 1 7 ? 56.595 26.017 5.988 0.45 22.28 809 SER C CA 1
ATOM 1392 C CA B SER C 1 7 ? 56.560 26.059 5.999 0.26 21.69 809 SER C CA 1
ATOM 1393 C CA C SER C 1 7 ? 56.571 26.047 5.997 0.29 21.76 809 SER C CA 1
ATOM 1394 C C . SER C 1 7 ? 55.481 24.984 5.919 1.00 18.43 809 SER C C 1
ATOM 1395 O O . SER C 1 7 ? 54.509 25.141 5.177 1.00 18.96 809 SER C O 1
ATOM 1417 N N . LEU C 1 8 ? 55.662 23.885 6.639 1.00 17.08 810 LEU C N 1
ATOM 1418 C CA . LEU C 1 8 ? 54.682 22.815 6.657 1.00 16.39 810 LEU C CA 1
ATOM 1419 C C . LEU C 1 8 ? 53.348 23.324 7.204 1.00 14.56 810 LEU C C 1
ATOM 1420 O O . LEU C 1 8 ? 52.292 23.098 6.613 1.00 15.66 810 LEU C O 1
ATOM 1436 N N . LEU C 1 9 ? 53.377 24.048 8.314 1.00 14.25 811 LEU C N 1
ATOM 1437 C CA . LEU C 1 9 ? 52.146 24.585 8.891 1.00 13.84 811 LEU C CA 1
ATOM 1438 C C . LEU C 1 9 ? 51.443 25.530 7.928 1.00 14.22 811 LEU C C 1
ATOM 1439 O O . LEU C 1 9 ? 50.213 25.479 7.782 1.00 14.66 811 LEU C O 1
ATOM 1455 N N . LYS C 1 10 ? 52.216 26.381 7.243 1.00 15.71 812 LYS C N 1
ATOM 1456 C CA . LYS C 1 10 ? 51.616 27.291 6.270 1.00 17.25 812 LYS C CA 1
ATOM 1457 C C . LYS C 1 10 ? 50.936 26.520 5.131 1.00 15.74 812 LYS C C 1
ATOM 1458 O O . LYS C 1 10 ? 49.832 26.886 4.701 1.00 18.52 812 LYS C O 1
ATOM 1477 N N . MET C 1 11 ? 51.569 25.455 4.639 1.00 17.44 813 MET C N 1
ATOM 1478 C CA A MET C 1 11 ? 50.953 24.671 3.572 0.38 17.31 813 MET C CA 1
ATOM 1479 C CA B MET C 1 11 ? 50.970 24.647 3.582 0.62 17.31 813 MET C CA 1
ATOM 1480 C C . MET C 1 11 ? 49.683 23.988 4.083 1.00 15.98 813 MET C C 1
ATOM 1481 O O . MET C 1 11 ? 48.660 23.965 3.382 1.00 15.78 813 MET C O 1
ATOM 1508 N N . ILE C 1 12 ? 49.711 23.454 5.295 1.00 15.26 814 ILE C N 1
ATOM 1509 C CA . ILE C 1 12 ? 48.515 22.831 5.845 1.00 14.01 814 ILE C CA 1
ATOM 1510 C C . ILE C 1 12 ? 47.369 23.825 5.943 1.00 13.45 814 ILE C C 1
ATOM 1511 O O . ILE C 1 12 ? 46.227 23.512 5.575 1.00 13.81 814 ILE C O 1
ATOM 1527 N N . CYS C 1 13 ? 47.645 25.027 6.422 1.00 14.51 815 CYS C N 1
ATOM 1528 C CA . CYS C 1 13 ? 46.584 26.011 6.536 1.00 15.25 815 CYS C CA 1
ATOM 1529 C C . CYS C 1 13 ? 45.974 26.349 5.174 1.00 15.35 815 CYS C C 1
ATOM 1530 O O . CYS C 1 13 ? 44.747 26.484 5.043 1.00 16.32 815 CYS C O 1
ATOM 1538 N N A GLN C 1 14 ? 46.814 26.455 4.135 0.51 14.67 816 GLN C N 1
ATOM 1539 N N B GLN C 1 14 ? 46.807 26.502 4.144 0.49 16.58 816 GLN C N 1
ATOM 1540 C CA A GLN C 1 14 ? 46.318 26.702 2.777 0.51 17.69 816 GLN C CA 1
ATOM 1541 C CA B GLN C 1 14 ? 46.265 26.804 2.819 0.49 17.20 816 GLN C CA 1
ATOM 1542 C C A GLN C 1 14 ? 45.440 25.542 2.311 0.51 14.35 816 GLN C C 1
ATOM 1543 C C B GLN C 1 14 ? 45.373 25.667 2.334 0.49 18.47 816 GLN C C 1
ATOM 1544 O O A GLN C 1 14 ? 44.397 25.736 1.665 0.51 15.87 816 GLN C O 1
ATOM 1545 O O B GLN C 1 14 ? 44.309 25.891 1.738 0.49 16.54 816 GLN C O 1
ATOM 1572 N N A GLN C 1 15 ? 45.886 24.319 2.591 0.51 13.68 817 GLN C N 1
ATOM 1573 N N B GLN C 1 15 ? 45.815 24.433 2.561 0.49 14.39 817 GLN C N 1
ATOM 1574 C CA A GLN C 1 15 ? 45.142 23.131 2.192 0.51 12.48 817 GLN C CA 1
ATOM 1575 C CA B GLN C 1 15 ? 45.055 23.270 2.133 0.49 16.01 817 GLN C CA 1
ATOM 1576 C C A GLN C 1 15 ? 43.803 23.025 2.909 0.51 13.31 817 GLN C C 1
ATOM 1577 C C B GLN C 1 15 ? 43.744 23.141 2.879 0.49 12.73 817 GLN C C 1
ATOM 1578 O O A GLN C 1 15 ? 42.809 22.591 2.317 0.51 13.30 817 GLN C O 1
ATOM 1579 O O B GLN C 1 15 ? 42.732 22.729 2.303 0.49 13.52 817 GLN C O 1
ATOM 1606 N N . VAL C 1 16 ? 43.753 23.435 4.177 1.00 12.76 818 VAL C N 1
ATOM 1607 C CA . VAL C 1 16 ? 42.512 23.422 4.946 1.00 13.46 818 VAL C CA 1
ATOM 1608 C C . VAL C 1 16 ? 41.515 24.427 4.369 1.00 13.51 818 VAL C C 1
ATOM 1609 O O . VAL C 1 16 ? 40.319 24.132 4.227 1.00 13.75 818 VAL C O 1
ATOM 1623 N N . GLU C 1 17 ? 41.997 25.623 4.014 1.00 14.24 819 GLU C N 1
ATOM 1624 C CA . GLU C 1 17 ? 41.109 26.586 3.377 1.00 16.25 819 GLU C CA 1
ATOM 1625 C C . GLU C 1 17 ? 40.554 26.053 2.050 1.00 15.42 819 GLU C C 1
ATOM 1626 O O . GLU C 1 17 ? 39.395 26.274 1.736 1.00 15.73 819 GLU C O 1
ATOM 1638 N N . ALA C 1 18 ? 41.384 25.388 1.246 1.00 14.89 820 ALA C N 1
ATOM 1639 C CA . ALA C 1 18 ? 40.920 24.809 -0.017 1.00 15.28 820 ALA C CA 1
ATOM 1640 C C . ALA C 1 18 ? 39.826 23.775 0.209 1.00 14.72 820 ALA C C 1
ATOM 1641 O O . ALA C 1 18 ? 38.818 23.768 -0.516 1.00 14.40 820 ALA C O 1
ATOM 1648 N N . ILE C 1 19 ? 39.997 22.878 1.189 1.00 13.53 821 ILE C N 1
ATOM 1649 C CA . ILE C 1 19 ? 38.954 21.893 1.431 1.00 13.48 821 ILE C CA 1
ATOM 1650 C C . ILE C 1 19 ? 37.693 22.562 1.951 1.00 12.82 821 ILE C C 1
ATOM 1651 O O . ILE C 1 19 ? 36.581 22.142 1.602 1.00 13.65 821 ILE C O 1
ATOM 1667 N N . LYS C 1 20 ? 37.821 23.611 2.775 1.00 13.14 822 LYS C N 1
ATOM 1668 C CA . LYS C 1 20 ? 36.640 24.340 3.222 1.00 13.34 822 LYS C CA 1
ATOM 1669 C C . LYS C 1 20 ? 35.843 24.849 2.025 1.00 14.10 822 LYS C C 1
ATOM 1670 O O . LYS C 1 20 ? 34.620 24.698 1.960 1.00 14.11 822 LYS C O 1
ATOM 1689 N N A LYS C 1 21 ? 36.525 25.494 1.084 0.68 13.16 823 LYS C N 1
ATOM 1690 N N B LYS C 1 21 ? 36.529 25.456 1.058 0.32 13.81 823 LYS C N 1
ATOM 1691 C CA A LYS C 1 21 ? 35.839 26.040 -0.080 0.68 15.93 823 LYS C CA 1
ATOM 1692 C CA B LYS C 1 21 ? 35.831 25.958 -0.123 0.32 11.84 823 LYS C CA 1
ATOM 1693 C C A LYS C 1 21 ? 35.221 24.951 -0.939 0.68 15.36 823 LYS C C 1
ATOM 1694 C C B LYS C 1 21 ? 35.240 24.822 -0.957 0.32 11.45 823 LYS C C 1
ATOM 1695 O O A LYS C 1 21 ? 34.145 25.137 -1.496 0.68 14.01 823 LYS C O 1
ATOM 1696 O O B LYS C 1 21 ? 34.115 24.936 -1.449 0.32 13.73 823 LYS C O 1
ATOM 1733 N N A GLU C 1 22 ? 35.896 23.822 -1.076 0.68 11.88 824 GLU C N 1
ATOM 1734 N N B GLU C 1 22 ? 35.982 23.728 -1.131 0.32 18.44 824 GLU C N 1
ATOM 1735 C CA A GLU C 1 22 ? 35.387 22.725 -1.888 0.68 14.09 824 GLU C CA 1
ATOM 1736 C CA B GLU C 1 22 ? 35.453 22.575 -1.858 0.32 12.44 824 GLU C CA 1
ATOM 1737 C C A GLU C 1 22 ? 34.199 22.032 -1.232 0.68 13.22 824 GLU C C 1
ATOM 1738 C C B GLU C 1 22 ? 34.182 22.045 -1.200 0.32 10.44 824 GLU C C 1
ATOM 1739 O O A GLU C 1 22 ? 33.250 21.640 -1.923 0.68 14.37 824 GLU C O 1
ATOM 1740 O O B GLU C 1 22 ? 33.252 21.605 -1.890 0.32 10.45 824 GLU C O 1
ATOM 1763 N N A MET C 1 23 ? 34.215 21.881 0.092 0.68 12.30 825 MET C N 1
ATOM 1764 N N B MET C 1 23 ? 34.118 22.079 0.136 0.32 12.45 825 MET C N 1
ATOM 1765 C CA A MET C 1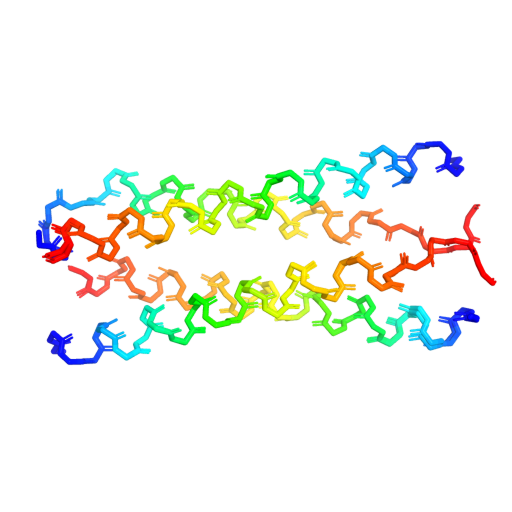 23 ? 33.064 21.327 0.807 0.68 11.03 825 MET C CA 1
ATOM 1766 C CA B MET C 1 23 ? 32.927 21.618 0.845 0.32 14.37 825 MET C CA 1
ATOM 1767 C C A MET C 1 23 ? 31.865 22.247 0.691 0.68 12.23 825 MET C C 1
ATOM 1768 C C B MET C 1 23 ? 31.759 22.571 0.644 0.32 12.17 825 MET C C 1
ATOM 1769 O O A MET C 1 23 ? 30.728 21.775 0.563 0.68 13.29 825 MET C O 1
ATOM 1770 O O B MET C 1 23 ? 30.618 22.124 0.465 0.32 13.20 825 MET C O 1
ATOM 1797 N N A GLN C 1 24 ? 32.103 23.564 0.714 0.68 12.49 826 GLN C N 1
ATOM 1798 N N B GLN C 1 24 ? 32.020 23.885 0.706 0.32 14.22 826 GLN C N 1
ATOM 1799 C CA A GLN C 1 24 ? 31.012 24.501 0.485 0.68 14.34 826 GLN C C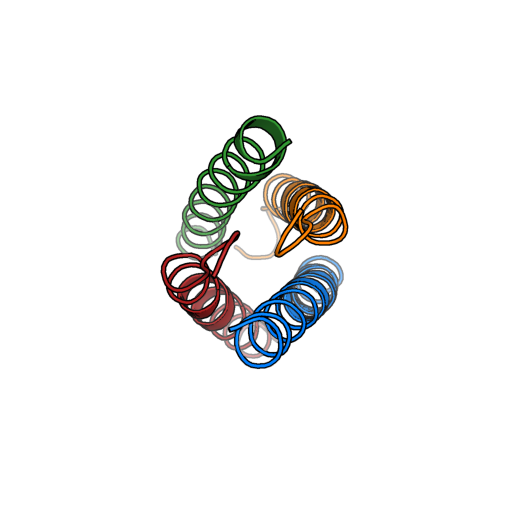A 1
ATOM 1800 C CA B GLN C 1 24 ? 30.973 24.857 0.407 0.32 12.95 826 GLN C CA 1
ATOM 1801 C C A GLN C 1 24 ? 30.481 24.375 -0.934 0.68 12.79 826 GLN C C 1
ATOM 1802 C C B GLN C 1 24 ? 30.423 24.612 -0.992 0.32 14.28 826 GLN C C 1
ATOM 1803 O O A GLN C 1 24 ? 29.263 24.366 -1.140 0.68 13.81 826 GLN C O 1
ATOM 1804 O O B GLN C 1 24 ? 29.208 24.591 -1.196 0.32 14.42 826 GLN C O 1
ATOM 1831 N N A GLU C 1 25 ? 31.370 24.288 -1.929 0.68 14.69 827 GLU C N 1
ATOM 1832 N N B GLU C 1 25 ? 31.313 24.408 -1.968 0.32 10.48 827 GLU C N 1
ATOM 1833 C CA A GLU C 1 25 ? 30.954 24.089 -3.319 0.68 13.61 827 GLU C CA 1
ATOM 1834 C CA B GLU C 1 25 ? 30.905 24.107 -3.340 0.32 13.72 827 GLU C CA 1
ATOM 1835 C C A GLU C 1 25 ? 30.097 22.840 -3.470 0.68 12.73 827 GLU C C 1
ATOM 1836 C C B GLU C 1 25 ? 30.037 22.854 -3.407 0.32 14.34 827 GLU C C 1
ATOM 1837 O O A GLU C 1 25 ? 29.085 22.850 -4.183 0.68 13.15 827 GLU C O 1
ATOM 1838 O O B GLU C 1 25 ? 28.954 22.870 -4.002 0.32 14.65 827 GLU C O 1
ATOM 1861 N N . LEU C 1 26 ? 30.513 21.755 -2.813 1.00 13.36 828 LEU C N 1
ATOM 1862 C CA . LEU C 1 26 ? 29.774 20.503 -2.804 1.00 13.05 828 LEU C CA 1
ATOM 1863 C C . LEU C 1 26 ? 28.370 20.712 -2.298 1.00 13.36 828 LEU C C 1
ATOM 1864 O O . LEU C 1 26 ? 27.400 20.238 -2.893 1.00 14.56 828 LEU C O 1
ATOM 1881 N N . LYS C 1 27 ? 28.236 21.408 -1.162 1.00 14.19 829 LYS C N 1
ATOM 1882 C CA . LYS C 1 27 ? 26.912 21.679 -0.599 1.00 14.52 829 LYS C CA 1
ATOM 1883 C C . LYS C 1 27 ? 26.093 22.586 -1.497 1.00 14.96 829 LYS C C 1
ATOM 1884 O O . LYS C 1 27 ? 24.888 22.358 -1.676 1.00 16.65 829 LYS C O 1
ATOM 1903 N N . LEU C 1 28 ? 26.711 23.637 -2.047 1.00 13.50 830 LEU C N 1
ATOM 1904 C CA . LEU C 1 28 ? 25.984 24.542 -2.934 1.00 13.86 830 LEU C CA 1
ATOM 1905 C C . LEU C 1 28 ? 25.433 23.830 -4.165 1.00 14.83 830 LEU C C 1
ATOM 1906 O O . LEU C 1 28 ? 24.364 24.190 -4.671 1.00 16.91 830 LEU C O 1
ATOM 1922 N N A ASN C 1 29 ? 26.123 22.791 -4.637 0.55 15.56 831 ASN C N 1
ATOM 1923 N N B ASN C 1 29 ? 26.192 22.873 -4.708 0.45 14.07 831 ASN C N 1
ATOM 1924 C CA A ASN C 1 29 ? 25.671 21.997 -5.776 0.55 14.29 831 ASN C CA 1
ATOM 1925 C CA B ASN C 1 29 ? 25.808 22.190 -5.935 0.45 17.23 831 ASN C CA 1
ATOM 1926 C C A ASN C 1 29 ? 24.843 20.770 -5.391 0.55 16.99 831 ASN C C 1
ATOM 1927 C C B ASN C 1 29 ? 24.760 21.110 -5.722 0.45 17.53 831 ASN C C 1
ATOM 1928 O O A ASN C 1 29 ? 24.369 20.047 -6.284 0.55 17.50 831 ASN C O 1
ATOM 1929 O O B ASN C 1 29 ? 24.185 20.623 -6.707 0.45 18.07 831 ASN C O 1
ATOM 1950 N N A SER C 1 30 ? 24.657 20.513 -4.105 0.55 17.68 832 SER C N 1
ATOM 1951 N N B SER C 1 30 ? 24.530 20.696 -4.486 0.45 17.88 832 SER C N 1
ATOM 1952 C CA A SER C 1 30 ? 23.918 19.339 -3.658 0.55 18.16 832 SER C CA 1
ATOM 1953 C CA B SER C 1 30 ? 23.637 19.591 -4.210 0.45 18.32 832 SER C CA 1
ATOM 1954 C C A SER C 1 30 ? 22.407 19.500 -3.852 0.55 19.45 832 SER C C 1
ATOM 1955 C C B SER C 1 30 ? 22.185 19.910 -4.546 0.45 22.86 832 SER C C 1
ATOM 1956 O O A SER C 1 30 ? 21.881 20.579 -4.140 0.55 22.08 832 SER C O 1
ATOM 1957 O O B SER C 1 30 ? 21.708 21.053 -4.519 0.45 20.20 832 SER C O 1
ATOM 1974 N N . SER D 1 1 ? 19.688 8.739 3.680 1.00 66.61 803 SER D N 1
ATOM 1975 C CA . SER D 1 1 ? 18.686 9.664 3.151 1.00 47.15 803 SER D CA 1
ATOM 1976 C C . SER D 1 1 ? 19.355 10.999 2.858 1.00 53.88 803 SER D C 1
ATOM 1977 O O . SER D 1 1 ? 20.451 11.259 3.329 1.00 40.59 803 SER D O 1
ATOM 1984 N N . TYR D 1 2 ? 18.678 11.854 2.090 1.00 43.37 804 TYR D N 1
ATOM 1985 C CA . TYR D 1 2 ? 19.214 13.177 1.799 1.00 40.77 804 TYR D CA 1
ATOM 1986 C C . TYR D 1 2 ? 19.390 13.975 3.084 1.00 39.27 804 TYR D C 1
ATOM 1987 O O . TYR D 1 2 ? 20.358 14.734 3.234 1.00 36.45 804 TYR D O 1
ATOM 2005 N N . GLU D 1 3 ? 18.491 13.788 4.044 1.00 41.17 805 GLU D N 1
ATOM 2006 C CA . GLU D 1 3 ? 18.669 14.459 5.324 1.00 47.57 805 GLU D CA 1
ATOM 2007 C C . GLU D 1 3 ? 19.901 13.931 6.051 1.00 37.72 805 GLU D C 1
ATOM 2008 O O . GLU D 1 3 ? 20.634 14.707 6.669 1.00 35.35 805 GLU D O 1
ATOM 2020 N N . ASP D 1 4 ? 20.161 12.624 5.964 1.00 38.68 806 ASP D N 1
ATOM 2021 C CA . ASP D 1 4 ? 21.353 12.060 6.600 1.00 41.49 806 ASP D CA 1
ATOM 2022 C C . ASP D 1 4 ? 22.611 12.657 5.986 1.00 36.59 806 ASP D C 1
ATOM 2023 O O . ASP D 1 4 ? 23.549 13.040 6.700 1.00 32.53 806 ASP D O 1
ATOM 2032 N N A GLN D 1 5 ? 22.642 12.791 4.674 0.35 33.86 807 GLN D N 1
ATOM 2033 N N B GLN D 1 5 ? 22.641 12.721 4.637 0.65 33.94 807 GLN D N 1
ATOM 2034 C CA A GLN D 1 5 ? 23.848 13.322 4.064 0.35 31.11 807 GLN D CA 1
ATOM 2035 C CA B GLN D 1 5 ? 23.767 13.308 3.906 0.65 31.30 807 GLN D CA 1
ATOM 2036 C C A GLN D 1 5 ? 24.003 14.802 4.331 0.35 29.23 807 GLN D C 1
ATOM 2037 C C B GLN D 1 5 ? 23.984 14.763 4.292 0.65 29.31 807 GLN D C 1
ATOM 2038 O O A GLN D 1 5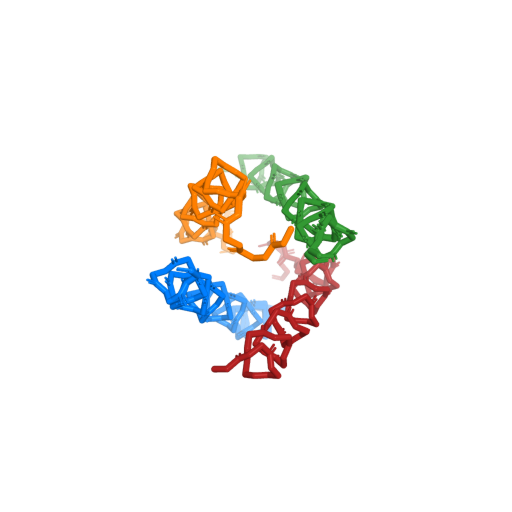 ? 25.119 15.280 4.519 0.35 26.77 807 GLN D O 1
ATOM 2039 O O B GLN D 1 5 ? 25.120 15.198 4.469 0.65 26.86 807 GLN D O 1
ATOM 2066 N N . ASN D 1 6 ? 22.908 15.551 4.329 1.00 23.01 808 ASN D N 1
ATOM 2067 C CA . ASN D 1 6 ? 22.999 16.960 4.700 1.00 20.91 808 ASN D CA 1
ATOM 2068 C C . ASN D 1 6 ? 23.546 17.132 6.091 1.00 23.06 808 ASN D C 1
ATOM 2069 O O . ASN D 1 6 ? 24.393 17.986 6.327 1.00 21.65 808 ASN D O 1
ATOM 2081 N N A SER D 1 7 ? 23.035 16.363 7.039 0.89 22.83 809 SER D N 1
ATOM 2082 N N B SER D 1 7 ? 23.015 16.369 7.047 0.11 25.49 809 SER D N 1
ATOM 2083 C CA A SER D 1 7 ? 23.502 16.523 8.402 0.89 26.46 809 SER D CA 1
ATOM 2084 C CA B SER D 1 7 ? 23.478 16.481 8.424 0.11 21.29 809 SER D CA 1
ATOM 2085 C C A SER D 1 7 ? 24.973 16.154 8.482 0.89 22.05 809 SER D C 1
ATOM 2086 C C B SER D 1 7 ? 24.951 16.114 8.524 0.11 26.95 809 SER D C 1
ATOM 2087 O O A SER D 1 7 ? 25.747 16.804 9.191 0.89 23.91 809 SER D O 1
ATOM 2088 O O B SER D 1 7 ? 25.710 16.739 9.272 0.11 25.25 809 SER D O 1
ATOM 2103 N N . LEU D 1 8 ? 25.368 15.096 7.779 1.00 20.81 810 LEU D N 1
ATOM 2104 C CA . LEU D 1 8 ? 26.766 14.693 7.758 1.00 21.18 810 LEU D CA 1
ATOM 2105 C C . LEU D 1 8 ? 27.665 15.770 7.138 1.00 18.86 810 LEU D C 1
ATOM 2106 O O . LEU D 1 8 ? 28.668 16.158 7.720 1.00 18.02 810 LEU D O 1
ATOM 2123 N N . LEU D 1 9 ? 27.277 16.305 5.980 1.00 15.20 811 LEU D N 1
ATOM 2124 C CA . LEU D 1 9 ? 28.087 17.366 5.394 1.00 15.30 811 LEU D CA 1
ATOM 2125 C C . LEU D 1 9 ? 28.133 18.603 6.272 1.00 16.30 811 LEU D C 1
ATOM 2126 O O . LEU D 1 9 ? 29.164 19.271 6.359 1.00 15.69 811 LEU D O 1
ATOM 2142 N N . LYS D 1 10 ? 27.026 18.930 6.942 1.00 16.83 812 LYS D N 1
ATOM 2143 C CA A LYS D 1 10 ? 27.070 20.074 7.839 0.49 16.95 812 LYS D CA 1
ATOM 2144 C CA B LYS D 1 10 ? 27.013 20.040 7.891 0.51 20.48 812 LYS D CA 1
ATOM 2145 C C . LYS D 1 10 ? 28.048 19.842 8.980 1.00 19.54 812 LYS D C 1
ATOM 2146 O O . LYS D 1 10 ? 28.796 20.750 9.301 1.00 20.39 812 LYS D O 1
ATOM 2183 N N A MET D 1 11 ? 28.089 18.618 9.553 0.44 19.94 813 MET D N 1
ATOM 2184 N N B MET D 1 11 ? 28.106 18.657 9.576 0.56 15.99 813 MET D N 1
ATOM 2185 C CA A MET D 1 11 ? 29.032 18.308 10.635 0.44 20.95 813 MET D CA 1
ATOM 2186 C CA B MET D 1 11 ? 29.073 18.451 10.642 0.56 18.77 813 MET D CA 1
ATOM 2187 C C A MET D 1 11 ? 30.464 18.405 10.123 0.44 19.23 813 MET D C 1
ATOM 2188 C C B MET D 1 11 ? 30.481 18.519 10.081 0.56 16.32 813 MET D C 1
ATOM 2189 O O A MET D 1 11 ? 31.348 18.914 10.817 0.44 16.46 813 MET D O 1
ATOM 2190 O O B MET D 1 11 ? 31.377 19.075 10.722 0.56 20.19 813 MET D O 1
ATOM 2217 N N . ILE D 1 12 ? 30.712 17.926 8.899 1.00 15.71 814 ILE D N 1
ATOM 2218 C CA . ILE D 1 12 ? 32.041 17.996 8.307 1.00 15.07 814 ILE D CA 1
ATOM 2219 C C . ILE D 1 12 ? 32.473 19.446 8.146 1.00 14.08 814 ILE D C 1
ATOM 2220 O O . ILE D 1 12 ? 33.592 19.817 8.506 1.00 14.00 814 ILE D O 1
ATOM 2237 N N . CYS D 1 13 ? 31.589 20.285 7.619 1.00 14.97 815 CYS D N 1
ATOM 2238 C CA . CYS D 1 13 ? 31.966 21.676 7.432 1.00 15.23 815 CYS D CA 1
ATOM 2239 C C . CYS D 1 13 ? 32.235 22.369 8.769 1.00 17.01 815 CYS D C 1
ATOM 2240 O O . CYS D 1 13 ? 33.168 23.169 8.882 1.00 17.02 815 CYS D O 1
ATOM 2248 N N . GLN D 1 14 ? 31.443 22.077 9.800 1.00 17.54 816 GLN D N 1
ATOM 2249 C CA . GLN D 1 14 ? 31.713 22.649 11.129 1.00 18.54 816 GLN D CA 1
ATOM 2250 C C . GLN D 1 14 ? 33.082 22.232 11.630 1.00 17.37 816 GLN D C 1
ATOM 2251 O O . GLN D 1 14 ? 33.836 23.035 12.192 1.00 17.66 816 GLN D O 1
ATOM 2265 N N . GLN D 1 15 ? 33.417 20.962 11.436 1.00 16.24 817 GLN D N 1
ATOM 2266 C CA . GLN D 1 15 ? 34.681 20.432 11.926 1.00 16.17 817 GLN D CA 1
ATOM 2267 C C . GLN D 1 15 ? 35.862 21.025 11.181 1.00 14.46 817 GLN D C 1
ATOM 2268 O O . GLN D 1 15 ? 36.928 21.276 11.790 1.00 15.07 817 GLN D O 1
ATOM 2282 N N . VAL D 1 16 ? 35.697 21.267 9.867 1.00 14.20 818 VAL D N 1
ATOM 2283 C CA . VAL D 1 16 ? 36.768 21.897 9.112 1.00 14.55 818 VAL D CA 1
ATOM 2284 C C . VAL D 1 16 ? 36.995 23.321 9.590 1.00 15.67 818 VAL D C 1
ATOM 2285 O O . VAL D 1 16 ? 38.134 23.773 9.733 1.00 16.05 818 VAL D O 1
ATOM 2298 N N . GLU D 1 17 ? 35.913 24.054 9.869 1.00 15.76 819 GLU D N 1
ATOM 2299 C CA . GLU D 1 17 ? 36.087 25.405 10.394 1.00 16.71 819 GLU D CA 1
ATOM 2300 C C . GLU D 1 17 ? 36.776 25.384 11.752 1.00 16.05 819 GLU D C 1
ATOM 2301 O O . GLU D 1 17 ? 37.592 26.252 12.050 1.00 17.68 819 GLU D O 1
ATOM 2313 N N . ALA D 1 18 ? 36.456 24.391 12.590 1.00 15.41 820 ALA D N 1
ATOM 2314 C CA . ALA D 1 18 ? 37.113 24.263 13.884 1.00 15.63 820 ALA D CA 1
ATOM 2315 C C . ALA D 1 18 ? 38.611 24.002 13.725 1.00 15.11 820 ALA D C 1
ATOM 2316 O O . ALA D 1 18 ? 39.434 24.602 14.424 1.00 16.24 820 ALA D O 1
ATOM 2323 N N . ILE D 1 19 ? 38.995 23.117 12.812 1.00 14.91 821 ILE D N 1
ATOM 2324 C CA . ILE D 1 19 ? 40.410 22.887 12.563 1.00 15.83 821 ILE D CA 1
ATOM 2325 C C . ILE D 1 19 ? 41.084 24.139 12.054 1.00 16.45 821 ILE D C 1
ATOM 2326 O O . ILE D 1 19 ? 42.204 24.441 12.460 1.00 17.54 821 ILE D O 1
ATOM 2342 N N A LYS D 1 20 ? 40.425 24.882 11.156 0.46 15.95 822 LYS D N 1
ATOM 2343 N N B LYS D 1 20 ? 40.406 24.896 11.176 0.54 16.10 822 LYS D N 1
ATOM 2344 C CA A LYS D 1 20 ? 40.995 26.126 10.656 0.46 15.02 822 LYS D CA 1
ATOM 2345 C CA B LYS D 1 20 ? 40.983 26.119 10.637 0.54 20.63 822 LYS D CA 1
ATOM 2346 C C A LYS D 1 20 ? 41.363 27.029 11.817 0.46 15.68 822 LYS D C 1
ATOM 2347 C C B LYS D 1 20 ? 41.330 27.076 11.758 0.54 21.01 822 LYS D C 1
ATOM 2348 O O A LYS D 1 20 ? 42.489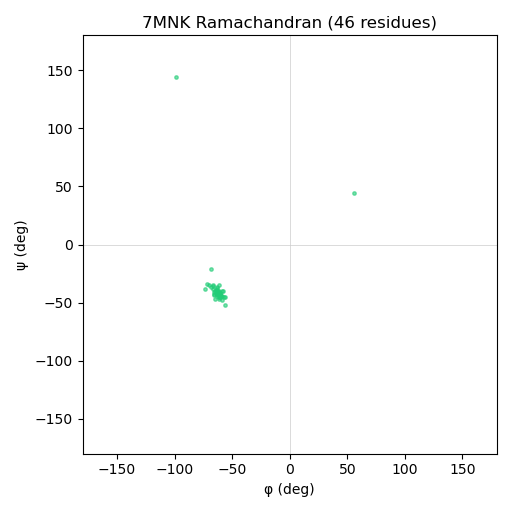 27.537 11.904 0.46 17.82 822 LYS D O 1
ATOM 2349 O O B LYS D 1 20 ? 42.411 27.682 11.745 0.54 21.46 822 LYS D O 1
ATOM 2386 N N . LYS D 1 21 ? 40.421 27.229 12.731 1.00 17.22 823 LYS D N 1
ATOM 2387 C CA . LYS D 1 21 ? 40.666 28.124 13.858 1.00 19.03 823 LYS D CA 1
ATOM 2388 C C . LYS D 1 21 ? 41.746 27.571 14.780 1.00 18.31 823 LYS D C 1
ATOM 2389 O O . LYS D 1 21 ? 42.593 28.320 15.279 1.00 19.78 823 LYS D O 1
ATOM 2409 N N . GLU D 1 22 ? 41.715 26.267 15.040 1.00 17.14 824 GLU D N 1
ATOM 2410 C CA . GLU D 1 22 ? 42.689 25.653 15.932 1.00 16.71 824 GLU D CA 1
ATOM 2411 C C . GLU D 1 22 ? 44.092 25.776 15.363 1.00 18.65 824 GLU D C 1
ATOM 2412 O O . GLU D 1 22 ? 45.059 25.962 16.111 1.00 18.67 824 GLU D O 1
ATOM 2424 N N A MET D 1 23 ? 44.216 25.627 14.035 0.47 18.61 825 MET D N 1
ATOM 2425 N N B MET D 1 23 ? 44.245 25.671 14.059 0.53 18.69 825 MET D N 1
ATOM 2426 C CA A MET D 1 23 ? 45.504 25.759 13.363 0.47 18.19 825 MET D CA 1
ATOM 2427 C CA B MET D 1 23 ? 45.588 25.764 13.516 0.53 21.71 825 MET D CA 1
ATOM 2428 C C A MET D 1 23 ? 46.139 27.116 13.660 0.47 18.28 825 MET D C 1
ATOM 2429 C C B MET D 1 23 ? 46.170 27.155 13.638 0.53 26.25 825 MET D C 1
ATOM 2430 O O A MET D 1 23 ? 47.361 27.211 13.820 0.47 24.24 825 MET D O 1
ATOM 2431 O O B MET D 1 23 ? 47.399 27.295 13.650 0.53 19.92 825 MET D O 1
ATOM 2458 N N . GLN D 1 24 ? 45.324 28.180 13.741 1.00 21.18 826 GLN D N 1
ATOM 2459 C CA . GLN D 1 24 ? 45.830 29.518 14.032 1.00 21.56 826 GLN D CA 1
ATOM 2460 C C . GLN D 1 24 ? 46.295 29.675 15.478 1.00 21.78 826 GLN D C 1
ATOM 2461 O O . GLN D 1 24 ? 47.030 30.619 15.789 1.00 25.30 826 GLN D O 1
ATOM 2476 N N A GLU D 1 25 ? 45.910 28.772 16.372 0.59 18.06 827 GLU D N 1
ATOM 2477 N N B GLU D 1 25 ? 45.846 28.790 16.366 0.41 26.24 827 GLU D N 1
ATOM 2478 C CA A GLU D 1 25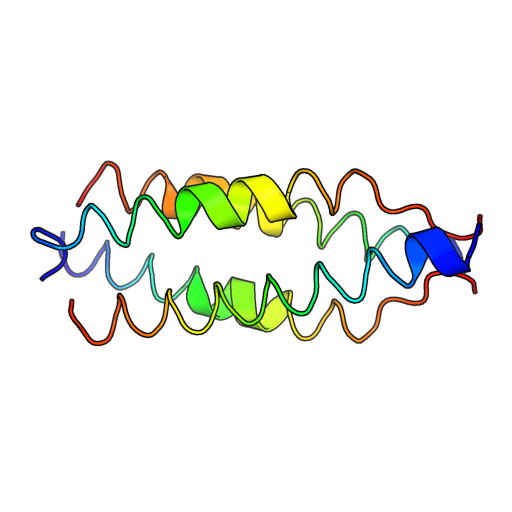 ? 46.356 28.809 17.757 0.59 22.59 827 GLU D CA 1
ATOM 2479 C CA B GLU D 1 25 ? 46.306 28.816 17.740 0.41 21.88 827 GLU D CA 1
ATOM 2480 C C A GLU D 1 25 ? 47.617 27.979 18.002 0.59 17.04 827 GLU D C 1
ATOM 2481 C C B GLU D 1 25 ? 47.681 28.189 17.874 0.41 24.00 827 GLU D C 1
ATOM 2482 O O A GLU D 1 25 ? 48.227 28.077 19.078 0.59 20.32 827 GLU D O 1
ATOM 2483 O O B GLU D 1 25 ? 48.447 28.567 18.769 0.41 24.57 827 GLU D O 1
ATOM 2506 N N A LEU D 1 26 ? 48.044 27.178 17.038 0.59 16.63 828 LEU D N 1
ATOM 2507 N N B LEU D 1 26 ? 48.003 27.238 16.997 0.41 19.77 828 LEU D N 1
ATOM 2508 C CA A LEU D 1 26 ? 49.174 26.290 17.244 0.59 14.58 828 LEU D CA 1
ATOM 2509 C CA B LEU D 1 26 ? 49.207 26.449 17.154 0.41 21.50 828 LEU D CA 1
ATOM 2510 C C A LEU D 1 26 ? 50.482 27.071 17.125 0.59 18.77 828 LEU D C 1
ATOM 2511 C C B LEU D 1 26 ? 50.432 27.329 17.268 0.41 15.23 828 LEU D C 1
ATOM 2512 O O A LEU D 1 26 ? 50.713 27.799 16.165 0.59 18.53 828 LEU D O 1
ATOM 2513 O O B LEU D 1 26 ? 50.572 28.350 16.588 0.41 16.49 828 LEU D O 1
ATOM 2544 N N . LYS D 1 27 ? 51.345 26.884 18.110 1.00 17.52 829 LYS D N 1
ATOM 2545 C CA . LYS D 1 27 ? 52.651 27.514 18.219 1.00 16.88 829 LYS D CA 1
ATOM 2546 C C . LYS D 1 27 ? 53.672 26.398 18.097 1.00 16.99 829 LYS D C 1
ATOM 2547 O O . LYS D 1 27 ? 53.724 25.504 18.951 1.00 17.39 829 LYS D O 1
ATOM 2567 N N . LEU D 1 28 ? 54.451 26.406 17.039 1.00 17.72 830 LEU D N 1
ATOM 2568 C CA . LEU D 1 28 ? 55.331 25.278 16.803 1.00 17.96 830 LEU D CA 1
ATOM 2569 C C . LEU D 1 28 ? 56.466 25.209 17.803 1.00 18.51 830 LEU D C 1
ATOM 2570 O O . LEU D 1 28 ? 56.891 24.110 18.152 1.00 19.73 830 LEU D O 1
ATOM 2586 N N . ASN D 1 29 ? 56.993 26.349 18.258 1.00 19.43 831 ASN D N 1
ATOM 2587 C CA A ASN D 1 29 ? 58.010 26.388 19.309 0.35 20.09 831 ASN D CA 1
ATOM 2588 C CA B ASN D 1 29 ? 58.017 26.398 19.308 0.65 20.10 831 ASN D CA 1
ATOM 2589 C C . ASN D 1 29 ? 57.491 27.298 20.416 1.00 20.03 831 ASN D C 1
ATOM 2590 O O . ASN D 1 29 ? 57.196 28.482 20.180 1.00 21.10 831 ASN D O 1
ATOM 2611 N N . SER D 1 30 ? 57.360 26.747 21.601 1.00 19.52 832 SER D N 1
ATOM 2612 C CA . SER D 1 30 ? 56.800 27.489 22.725 1.00 19.37 832 SER D CA 1
ATOM 2613 C C . SER D 1 30 ? 57.340 26.939 24.023 1.00 19.38 832 SER D C 1
ATOM 2614 O O . SER D 1 30 ? 58.101 25.974 23.981 1.00 19.46 832 SER D O 1
#

Secondary structure (DSSP, 8-state):
-HHHHHHHHHHHHHHHHHHHHHHHHHHHH-/-TTS-HHHHHHHHHHHHHHHHHHHH--S--/-HHHHHHHHHHHHHHHHHHHHHHHHHHHT-/-HHHHHHHHHHHHHHHHHHHHHHHH--S--

Organism: Homo sapiens (NCBI:txid9606)

Solvent-accessible surface area: 6919 Å² total; per-residue (Å²): 61,114,121,66,16,38,59,22,8,116,86,0,21,125,49,5,46,43,2,40,112,31,0,56,82,0,54,142,91,48,56,3,148,109,18,83,94,29,0,112,85,0,27,103,50,1,58,42,2,46,112,18,2,117,91,13,122,17,67,74,74,98,119,89,18,33,61,20,19,134,83,0,32,132,50,3,46,36,7,46,124,29,0,85,81,0,65,153,79,36,95,110,134,99,25,28,58,25,0,114,77,0,37,131,52,2,46,38,4,72,122,24,4,134,103,12,116,9,72,72